Protein AF-A0A7Y4XXZ7-F1 (afdb_monomer_lite)

Foldseek 3Di:
DAPLVVLVVVLVVLVVVLVVLVVVLVVLVVVLVVLVVVLVVLVVVLVVLVVVVVVDDDDDPVVVVVSVVVSVVSVVVNVVSVVVSVVSVVVSVVSVVVSVVSVVVSVVSVVVSVVSVVVVVVVVVVVVVVVVVVVVVVVVVVVVVVVPPD

Radius of gyration: 36.26 Å; chains: 1; bounding box: 90×24×102 Å

Secondary structure (DSSP, 8-state):
--HHHHHHHHHHHHHHHHHHHHHHHHHHHHHHHHHHHHHHHHHHHHHHHHHHHHT--S--HHHHHHHHHHHHHHHHHHHHHHHHHHHHHHHHHHHHHHHHHHHHHHHHHHHHHHHHHHHHHHHHHHHHHHHHHHHHHHHHHHHHHHTT--

pLDDT: mean 90.98, std 10.83, range [45.84, 98.75]

Sequence (150 aa):
MKRSKRIQSIVDIKAQQENQALKEVAEQQQKTYAAQQQLEHLEQYRQGYLDRDKAGGAQRVSALLEFRAFIAKLDQAIIGQMDVIRQLDIELQRKRKHWESLHQNTKNLQKVCNGMVAAELKIANKREQLESDDRAARMAQQNFGGMNND

Structure (mmCIF, N/CA/C/O backbone):
data_AF-A0A7Y4XXZ7-F1
#
_entry.id   AF-A0A7Y4XXZ7-F1
#
loop_
_atom_site.group_PDB
_atom_site.id
_atom_site.type_symbol
_atom_site.label_atom_id
_atom_site.label_alt_id
_atom_site.label_comp_id
_atom_site.label_asym_id
_atom_site.label_entity_id
_atom_site.label_seq_id
_atom_site.pdbx_PDB_ins_code
_atom_site.Cartn_x
_atom_site.Cartn_y
_atom_site.Cartn_z
_atom_site.occupancy
_atom_site.B_iso_or_equiv
_atom_site.auth_seq_id
_atom_site.auth_comp_id
_atom_site.auth_asym_id
_atom_site.auth_atom_id
_atom_site.pdbx_PDB_model_num
ATOM 1 N N . MET A 1 1 ? -24.634 11.712 28.410 1.00 69.06 1 MET A N 1
ATOM 2 C CA . MET A 1 1 ? -24.143 10.848 27.306 1.00 69.06 1 MET A CA 1
ATOM 3 C C . MET A 1 1 ? -23.290 9.723 27.893 1.00 69.06 1 MET A C 1
ATOM 5 O O . MET A 1 1 ? -22.439 10.021 28.724 1.00 69.06 1 MET A O 1
ATOM 9 N N . LYS A 1 2 ? -23.538 8.453 27.527 1.00 83.94 2 LYS A N 1
ATOM 10 C CA . LYS A 1 2 ? -22.764 7.287 28.015 1.00 83.94 2 LYS A CA 1
ATOM 11 C C . LYS A 1 2 ? -21.298 7.363 27.554 1.00 83.94 2 LYS A C 1
ATOM 13 O O . LYS A 1 2 ? -21.020 7.959 26.511 1.00 83.94 2 LYS A O 1
ATOM 18 N N . ARG A 1 3 ? -20.358 6.801 28.326 1.00 83.88 3 ARG A N 1
ATOM 19 C CA . ARG A 1 3 ? -18.921 6.878 27.999 1.00 83.88 3 ARG A CA 1
ATOM 20 C C . ARG A 1 3 ? -18.614 6.063 26.744 1.00 83.88 3 ARG A C 1
ATOM 22 O O . ARG A 1 3 ? -17.891 6.564 25.886 1.00 83.88 3 ARG A O 1
ATOM 29 N N . SER A 1 4 ? -19.256 4.903 26.609 1.00 85.62 4 SER A N 1
ATOM 30 C CA . SER A 1 4 ? -19.225 4.055 25.411 1.00 85.62 4 SER A CA 1
ATOM 31 C C . SER A 1 4 ? -19.540 4.826 24.126 1.00 85.62 4 SER A C 1
ATOM 33 O O . SER A 1 4 ? -18.757 4.798 23.187 1.00 85.62 4 SER A O 1
ATOM 35 N N . LYS A 1 5 ? -20.629 5.607 24.109 1.00 88.12 5 LYS A N 1
ATOM 36 C CA . LYS A 1 5 ? -21.047 6.385 22.931 1.00 88.12 5 LYS A CA 1
ATOM 37 C C . LYS A 1 5 ? -19.991 7.392 22.467 1.00 88.12 5 LYS A C 1
ATOM 39 O O . LYS A 1 5 ? -19.849 7.596 21.271 1.00 88.12 5 LYS A O 1
ATOM 44 N N . ARG A 1 6 ? -19.243 8.013 23.389 1.00 91.00 6 ARG A N 1
ATOM 45 C CA . ARG A 1 6 ? -18.170 8.962 23.026 1.00 91.00 6 ARG A CA 1
ATOM 46 C C . ARG A 1 6 ? -16.986 8.249 22.385 1.00 91.00 6 ARG A C 1
ATOM 48 O O . ARG A 1 6 ? -16.458 8.727 21.391 1.00 91.00 6 ARG A O 1
ATOM 55 N N . ILE A 1 7 ? -16.582 7.114 22.959 1.00 91.38 7 ILE A N 1
ATOM 56 C CA . ILE A 1 7 ? -15.494 6.303 22.406 1.00 91.38 7 ILE A CA 1
ATOM 57 C C . ILE A 1 7 ? -15.899 5.715 21.055 1.00 91.38 7 ILE A C 1
ATOM 59 O O . ILE A 1 7 ? -15.078 5.727 20.148 1.00 91.38 7 ILE A O 1
ATOM 63 N N . GLN A 1 8 ? -17.155 5.293 20.883 1.00 92.44 8 GLN A N 1
ATOM 64 C CA . GLN A 1 8 ? -17.645 4.803 19.596 1.00 92.44 8 GLN A CA 1
ATOM 65 C C . GLN A 1 8 ? -17.494 5.858 18.496 1.00 92.44 8 GLN A C 1
ATOM 67 O O . GLN A 1 8 ? -16.915 5.556 17.464 1.00 92.44 8 GLN A O 1
ATOM 72 N N . SER A 1 9 ? -17.879 7.116 18.742 1.00 94.56 9 SER A N 1
ATOM 73 C CA . SER A 1 9 ? -17.673 8.185 17.752 1.00 94.56 9 SER A CA 1
ATOM 74 C C . SER A 1 9 ? -16.197 8.385 17.387 1.00 94.56 9 SER A C 1
ATOM 76 O O . SER A 1 9 ? -15.877 8.675 16.239 1.00 94.56 9 SER A O 1
ATOM 78 N N . ILE A 1 10 ? -15.279 8.209 18.344 1.00 94.12 10 ILE A N 1
ATOM 79 C CA . ILE A 1 10 ? -13.835 8.263 18.070 1.00 94.12 10 ILE A CA 1
ATOM 80 C C . ILE A 1 10 ? -13.404 7.062 17.220 1.00 94.12 10 ILE A C 1
ATOM 82 O O . ILE A 1 10 ? -12.622 7.237 16.288 1.00 94.12 10 ILE A O 1
ATOM 86 N N . VAL A 1 11 ? -13.911 5.862 17.516 1.00 95.00 11 VAL A N 1
ATOM 87 C CA . VAL A 1 11 ? -13.653 4.658 16.714 1.00 95.00 11 VAL A CA 1
ATOM 88 C C . VAL A 1 11 ? -14.131 4.857 15.280 1.00 95.00 11 VAL A C 1
ATOM 90 O O . VAL A 1 11 ? -13.374 4.566 14.361 1.00 95.00 11 VAL A O 1
ATOM 93 N N . ASP A 1 12 ? -15.320 5.424 15.081 1.00 95.75 12 ASP A N 1
ATOM 94 C CA . ASP A 1 12 ? -15.882 5.663 13.750 1.00 95.75 12 ASP A CA 1
ATOM 95 C C . ASP A 1 12 ? -14.999 6.628 12.937 1.00 95.75 12 ASP A C 1
ATOM 97 O O . ASP A 1 12 ? -14.676 6.359 11.779 1.00 95.75 12 ASP A O 1
ATOM 101 N N . ILE A 1 13 ? -14.516 7.711 13.561 1.00 96.06 13 ILE A N 1
ATOM 102 C CA . ILE A 1 13 ? -13.565 8.647 12.935 1.00 96.06 13 ILE A CA 1
ATOM 103 C C . ILE A 1 13 ? -12.254 7.933 12.574 1.00 96.06 13 ILE A C 1
ATOM 105 O O . ILE A 1 13 ? -11.698 8.149 11.495 1.00 96.06 13 ILE A O 1
ATOM 109 N N . LYS A 1 14 ? -11.738 7.073 13.459 1.00 95.00 14 LYS A N 1
ATOM 110 C CA . LYS A 1 14 ? -10.503 6.317 13.205 1.00 95.00 14 LYS A CA 1
ATOM 111 C C . LYS A 1 14 ? -10.666 5.276 12.103 1.00 95.00 14 LYS A C 1
ATOM 113 O O . LYS A 1 14 ? -9.787 5.181 11.252 1.00 95.00 14 LYS A O 1
ATOM 118 N N . ALA A 1 15 ? -11.811 4.605 12.037 1.00 96.19 15 ALA A N 1
ATOM 119 C CA . ALA A 1 15 ? -12.149 3.692 10.953 1.00 96.19 15 ALA A CA 1
ATOM 120 C C . ALA A 1 15 ? -12.235 4.420 9.600 1.00 96.19 15 ALA A C 1
ATOM 122 O O . ALA A 1 15 ? -11.772 3.905 8.585 1.00 96.19 15 ALA A O 1
ATOM 123 N N . GLN A 1 16 ? -12.765 5.648 9.564 1.00 97.38 16 GLN A N 1
ATOM 124 C CA . GLN A 1 16 ? -12.748 6.466 8.345 1.00 97.38 16 GLN A CA 1
ATOM 125 C C . GLN A 1 16 ? -11.321 6.823 7.903 1.00 97.38 16 GLN A C 1
ATOM 127 O O . GLN A 1 16 ? -11.006 6.708 6.719 1.00 97.38 16 GLN A O 1
ATOM 132 N N . GLN A 1 17 ? -10.448 7.207 8.842 1.00 96.75 17 GLN A N 1
ATOM 133 C CA . GLN A 1 17 ? -9.033 7.493 8.560 1.00 96.75 17 GLN A CA 1
ATOM 134 C C . GLN A 1 17 ? -8.296 6.252 8.039 1.00 96.75 17 GLN A C 1
ATOM 136 O O . GLN A 1 17 ? -7.568 6.331 7.053 1.00 96.75 17 GLN A O 1
ATOM 141 N N . GLU A 1 18 ? -8.520 5.099 8.665 1.00 97.75 18 GLU A N 1
ATOM 142 C CA . GLU A 1 18 ? -7.971 3.814 8.235 1.00 97.75 18 GLU A CA 1
ATOM 143 C C . GLU A 1 18 ? -8.423 3.445 6.816 1.00 97.75 18 GLU A C 1
ATOM 145 O O . GLU A 1 18 ? -7.594 3.089 5.980 1.00 97.75 18 GLU A O 1
ATOM 150 N N . ASN A 1 19 ? -9.717 3.584 6.514 1.00 98.00 19 ASN A N 1
ATOM 151 C CA . ASN A 1 19 ? -10.256 3.317 5.181 1.00 98.00 19 ASN A CA 1
ATOM 152 C C . ASN A 1 19 ? -9.646 4.236 4.119 1.00 98.00 19 ASN A C 1
ATOM 154 O O . ASN A 1 19 ? -9.387 3.796 2.999 1.00 98.00 19 ASN A O 1
ATOM 158 N N . GLN A 1 20 ? -9.405 5.505 4.454 1.00 98.19 20 GLN A N 1
ATOM 159 C CA . GLN A 1 20 ? -8.740 6.431 3.545 1.00 98.19 20 GLN A CA 1
ATOM 160 C C . GLN A 1 20 ? -7.286 6.012 3.287 1.00 98.19 20 GLN A C 1
ATOM 162 O O . GLN A 1 20 ? -6.881 5.912 2.131 1.00 98.19 20 GLN A O 1
ATOM 167 N N . ALA A 1 21 ? -6.533 5.661 4.333 1.00 97.94 21 ALA A N 1
ATOM 168 C CA . ALA A 1 21 ? -5.169 5.156 4.182 1.00 97.94 21 ALA A CA 1
ATOM 169 C C . ALA A 1 21 ? -5.114 3.846 3.373 1.00 97.94 21 ALA A C 1
ATOM 171 O O . ALA A 1 21 ? -4.200 3.647 2.574 1.00 97.94 21 ALA A O 1
ATOM 172 N N . LEU A 1 22 ? -6.112 2.967 3.517 1.00 98.25 22 LEU A N 1
ATOM 173 C CA . LEU A 1 22 ? -6.209 1.739 2.726 1.00 98.25 22 LEU A CA 1
ATOM 174 C C . LEU A 1 22 ? -6.400 2.032 1.229 1.00 98.25 22 LEU A C 1
ATOM 176 O O . LEU A 1 22 ? -5.770 1.383 0.393 1.00 98.25 22 LEU A O 1
ATOM 180 N N . LYS A 1 23 ? -7.223 3.031 0.881 1.00 98.50 23 LYS A N 1
ATOM 181 C CA . LYS A 1 23 ? -7.370 3.486 -0.513 1.00 98.50 23 LYS A CA 1
ATOM 182 C C . LYS A 1 23 ? -6.048 4.003 -1.069 1.00 98.50 23 LYS A C 1
ATOM 184 O O . LYS A 1 23 ? -5.655 3.614 -2.163 1.00 98.50 23 LYS A O 1
ATOM 189 N N . GLU A 1 24 ? -5.315 4.798 -0.293 1.00 98.25 24 GLU A N 1
ATOM 190 C CA . GLU A 1 24 ? -4.008 5.318 -0.710 1.00 98.25 24 GLU A CA 1
ATOM 191 C C . GLU A 1 24 ? -2.970 4.211 -0.940 1.00 98.25 24 GLU A C 1
ATOM 193 O O . GLU A 1 24 ? -2.126 4.339 -1.837 1.00 98.25 24 GLU A O 1
ATOM 198 N N . VAL A 1 25 ? -3.018 3.132 -0.145 1.00 98.62 25 VAL A N 1
ATOM 199 C CA . VAL A 1 25 ? -2.211 1.920 -0.357 1.00 98.62 25 VAL A CA 1
ATOM 200 C C . VAL A 1 25 ? -2.602 1.239 -1.666 1.00 98.62 25 VAL A C 1
ATOM 202 O O . VAL A 1 25 ? -1.715 0.905 -2.448 1.00 98.62 25 VAL A O 1
ATOM 205 N N . ALA A 1 26 ? -3.899 1.058 -1.928 1.00 98.50 26 ALA A N 1
ATOM 206 C CA . ALA A 1 26 ? -4.386 0.424 -3.154 1.00 98.50 26 ALA A CA 1
ATOM 207 C C . ALA A 1 26 ? -3.985 1.216 -4.411 1.00 98.50 26 ALA A C 1
ATOM 209 O O . ALA A 1 26 ? -3.453 0.645 -5.362 1.00 98.50 26 ALA A O 1
ATOM 210 N N . GLU A 1 27 ? -4.148 2.539 -4.388 1.00 98.44 27 GLU A N 1
ATOM 211 C CA . GLU A 1 27 ? -3.714 3.422 -5.475 1.00 98.44 27 GLU A CA 1
ATOM 212 C C . GLU A 1 27 ? -2.203 3.337 -5.713 1.00 98.44 27 GLU A C 1
ATOM 214 O O . GLU A 1 27 ? -1.744 3.284 -6.855 1.00 98.44 27 GLU A O 1
ATOM 219 N N . GLN A 1 28 ? -1.405 3.308 -4.640 1.00 98.44 28 GLN A N 1
ATOM 220 C CA . GLN A 1 28 ? 0.045 3.177 -4.763 1.00 98.44 28 GLN A CA 1
ATOM 221 C C . GLN A 1 28 ? 0.442 1.813 -5.326 1.00 98.44 28 GLN A C 1
ATOM 223 O O . GLN A 1 28 ? 1.305 1.744 -6.195 1.00 98.44 28 GLN A O 1
ATOM 228 N N . GLN A 1 29 ? -0.213 0.744 -4.873 1.00 98.38 29 GLN A N 1
ATOM 229 C CA . GLN A 1 29 ? 0.005 -0.608 -5.373 1.00 98.38 29 GLN A CA 1
ATOM 230 C C . GLN A 1 29 ? -0.258 -0.692 -6.880 1.00 98.38 29 GLN A C 1
ATOM 232 O O . GLN A 1 29 ? 0.529 -1.301 -7.603 1.00 98.38 29 GLN A O 1
ATOM 237 N N . GLN A 1 30 ? -1.334 -0.059 -7.355 1.00 98.56 30 GLN A N 1
ATOM 238 C CA . GLN A 1 30 ? -1.666 -0.016 -8.776 1.00 98.56 30 GLN A CA 1
ATOM 239 C C . GLN A 1 30 ? -0.598 0.731 -9.586 1.00 98.56 30 GLN A C 1
ATOM 241 O O . GLN A 1 30 ? -0.210 0.265 -10.656 1.00 98.56 30 GLN A O 1
ATOM 246 N N . LYS A 1 31 ? -0.072 1.849 -9.065 1.00 98.38 31 LYS A N 1
ATOM 247 C CA . LYS A 1 31 ? 1.035 2.586 -9.701 1.00 98.38 31 LYS A CA 1
ATOM 248 C C . LYS A 1 31 ? 2.305 1.743 -9.791 1.00 98.38 31 LYS A C 1
ATOM 250 O O . LYS A 1 31 ? 2.915 1.691 -10.855 1.00 98.38 31 LYS A O 1
ATOM 255 N N . THR A 1 32 ? 2.679 1.064 -8.705 1.00 98.38 32 THR A N 1
ATOM 256 C CA . THR A 1 32 ? 3.826 0.145 -8.692 1.00 98.38 32 THR A CA 1
ATOM 257 C C . THR A 1 32 ? 3.648 -0.965 -9.727 1.00 98.38 32 THR A C 1
ATOM 259 O O . THR A 1 32 ? 4.559 -1.220 -10.508 1.00 98.38 32 THR A O 1
ATOM 262 N N . TYR A 1 33 ? 2.465 -1.584 -9.783 1.00 98.38 33 TYR A N 1
ATOM 263 C CA . TYR A 1 33 ? 2.173 -2.652 -10.739 1.00 98.38 33 TYR A CA 1
ATOM 264 C C . TYR A 1 33 ? 2.271 -2.175 -12.193 1.00 98.38 33 TYR A C 1
ATOM 266 O O . TYR A 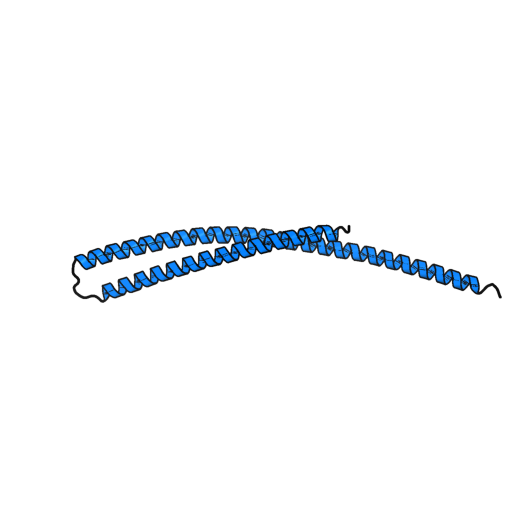1 33 ? 2.952 -2.801 -13.000 1.00 98.38 33 TYR A O 1
ATOM 274 N N . ALA A 1 34 ? 1.670 -1.029 -12.523 1.00 98.44 34 ALA A N 1
ATOM 275 C CA . ALA A 1 34 ? 1.765 -0.457 -13.866 1.00 98.44 34 ALA A CA 1
ATOM 276 C C . ALA A 1 34 ? 3.223 -0.155 -14.262 1.00 98.44 34 ALA A C 1
ATOM 278 O O . ALA A 1 34 ? 3.633 -0.412 -15.393 1.00 98.44 34 ALA A O 1
ATOM 279 N N . ALA A 1 35 ? 4.032 0.343 -13.321 1.00 98.31 35 ALA A N 1
ATOM 280 C CA . ALA A 1 35 ? 5.450 0.587 -13.558 1.00 98.31 35 ALA A CA 1
ATOM 281 C C . ALA A 1 35 ? 6.238 -0.713 -13.802 1.00 98.31 35 ALA A C 1
ATOM 283 O O . ALA A 1 35 ? 7.111 -0.734 -14.671 1.00 98.31 35 ALA A O 1
ATOM 284 N N . GLN A 1 36 ? 5.917 -1.792 -13.084 1.00 98.44 36 GLN A N 1
ATOM 285 C CA . GLN A 1 36 ? 6.508 -3.118 -13.291 1.00 98.44 36 GLN A CA 1
ATOM 286 C C . GLN A 1 36 ? 6.130 -3.707 -14.656 1.00 98.44 36 GLN A C 1
ATOM 288 O O . GLN A 1 36 ? 7.005 -4.210 -15.354 1.00 98.44 36 GLN A O 1
ATOM 293 N N . GLN A 1 37 ? 4.872 -3.570 -15.088 1.00 98.44 37 GLN A N 1
ATOM 294 C CA . GLN A 1 37 ? 4.451 -3.994 -16.430 1.00 98.44 37 GLN A CA 1
ATOM 295 C C . GLN A 1 37 ? 5.192 -3.234 -17.536 1.00 98.44 37 GLN A C 1
ATOM 297 O O . GLN A 1 37 ? 5.590 -3.817 -18.543 1.00 98.44 37 GLN A O 1
ATOM 302 N N . GLN A 1 38 ? 5.417 -1.931 -17.349 1.00 98.00 38 GLN A N 1
ATOM 303 C CA . GLN A 1 38 ? 6.195 -1.141 -18.301 1.00 98.00 38 GLN A CA 1
ATOM 304 C C . GLN A 1 38 ? 7.657 -1.607 -18.376 1.00 98.00 38 GLN A C 1
ATOM 306 O O . GLN A 1 38 ? 8.223 -1.632 -19.468 1.00 98.00 38 GLN A O 1
ATOM 311 N N . LEU A 1 39 ? 8.266 -1.979 -17.244 1.00 98.50 39 LEU A N 1
ATOM 312 C CA . LEU A 1 39 ? 9.612 -2.560 -17.220 1.00 98.50 39 LEU A CA 1
ATOM 313 C C . LEU A 1 39 ? 9.652 -3.882 -17.992 1.00 98.50 39 LEU A C 1
ATOM 315 O O . LEU A 1 39 ? 10.491 -4.036 -18.874 1.00 98.50 39 LEU A O 1
ATOM 319 N N . GLU A 1 40 ? 8.710 -4.784 -17.720 1.00 98.19 40 GLU A N 1
ATOM 320 C CA . GLU A 1 40 ? 8.606 -6.067 -18.419 1.00 98.19 40 GLU A CA 1
ATOM 321 C C . GLU A 1 40 ? 8.488 -5.863 -19.938 1.00 98.19 40 GLU A C 1
ATOM 323 O O . GLU A 1 40 ? 9.196 -6.500 -20.717 1.00 98.19 40 GLU A O 1
ATOM 328 N N . HIS A 1 41 ? 7.657 -4.914 -20.375 1.00 97.00 41 HIS A N 1
ATOM 329 C CA . HIS A 1 41 ? 7.523 -4.591 -21.793 1.00 97.00 41 HIS A CA 1
ATOM 330 C C . HIS A 1 41 ? 8.833 -4.061 -22.401 1.00 97.00 41 HIS A C 1
ATOM 332 O O . HIS A 1 41 ? 9.193 -4.454 -23.512 1.00 97.00 41 HIS A O 1
ATOM 338 N N . LEU A 1 42 ? 9.580 -3.207 -21.688 1.00 96.75 42 LEU A N 1
ATOM 339 C CA . LEU A 1 42 ? 10.889 -2.722 -22.145 1.00 96.75 42 LEU A CA 1
ATOM 340 C C . LEU A 1 42 ? 11.909 -3.863 -22.277 1.00 96.75 42 LEU A C 1
ATOM 342 O O . LEU A 1 42 ? 12.641 -3.916 -23.267 1.00 96.75 42 LEU A O 1
ATOM 346 N N . GLU A 1 43 ? 11.941 -4.786 -21.317 1.00 96.50 43 GLU A N 1
ATOM 347 C CA . GLU A 1 43 ? 12.833 -5.949 -21.329 1.00 96.50 43 GLU A CA 1
ATOM 348 C C . GLU A 1 43 ? 12.495 -6.916 -22.470 1.00 96.50 43 GLU A C 1
ATOM 350 O O . GLU A 1 43 ? 13.385 -7.322 -23.224 1.00 96.50 43 GLU A O 1
ATOM 355 N N . GLN A 1 44 ? 11.209 -7.223 -22.662 1.00 95.88 44 GLN A N 1
ATOM 356 C CA . GLN A 1 44 ? 10.730 -8.044 -23.777 1.00 95.88 44 GLN A CA 1
ATOM 357 C C . GLN A 1 44 ? 11.062 -7.399 -25.125 1.00 95.88 44 GLN A C 1
ATOM 359 O O . GLN A 1 44 ? 11.559 -8.065 -26.037 1.00 95.88 44 GLN A O 1
ATOM 364 N N . TYR A 1 45 ? 10.828 -6.091 -25.252 1.00 93.38 45 TYR A N 1
ATOM 365 C CA . TYR A 1 45 ? 11.103 -5.360 -26.480 1.00 93.38 45 TYR A CA 1
ATOM 366 C C . TYR A 1 45 ? 12.600 -5.355 -26.806 1.00 93.38 45 TYR A C 1
ATOM 368 O O . TYR A 1 45 ? 12.984 -5.617 -27.947 1.00 93.38 45 TYR A O 1
ATOM 376 N N . ARG A 1 46 ? 13.454 -5.141 -25.798 1.00 92.44 46 ARG A N 1
ATOM 377 C CA . ARG A 1 46 ? 14.911 -5.246 -25.924 1.00 92.44 46 ARG A CA 1
ATOM 378 C C . ARG A 1 46 ? 15.333 -6.638 -26.388 1.00 92.44 46 ARG A C 1
ATOM 380 O O . ARG A 1 46 ? 16.094 -6.748 -27.348 1.00 92.44 46 ARG A O 1
ATOM 387 N N . GLN A 1 47 ? 14.833 -7.688 -25.739 1.00 92.50 47 GLN A N 1
ATOM 388 C CA . GLN A 1 47 ? 15.175 -9.069 -26.073 1.00 92.50 47 GLN A CA 1
ATOM 389 C C . GLN A 1 47 ? 14.767 -9.417 -27.511 1.00 92.50 47 GLN A C 1
ATOM 391 O O . GLN A 1 47 ? 15.599 -9.865 -28.299 1.00 92.50 47 GLN A O 1
ATOM 396 N N . GLY A 1 48 ? 13.531 -9.095 -27.902 1.00 89.75 48 GLY A N 1
ATOM 397 C CA . GLY A 1 48 ? 13.046 -9.320 -29.265 1.00 89.75 48 GLY A CA 1
ATOM 398 C C . GLY A 1 48 ? 13.779 -8.500 -30.335 1.00 89.75 48 GLY A C 1
ATOM 399 O O . GLY A 1 48 ? 13.725 -8.840 -31.520 1.00 89.75 48 GLY A O 1
ATOM 400 N N . TYR A 1 49 ? 14.460 -7.417 -29.953 1.00 85.56 49 TYR A N 1
ATOM 401 C CA . TYR A 1 49 ? 15.329 -6.653 -30.850 1.00 85.56 49 TYR A CA 1
ATOM 402 C C . TYR A 1 49 ? 16.713 -7.302 -31.000 1.00 85.56 49 TYR A C 1
ATOM 404 O O . TYR A 1 49 ? 17.222 -7.396 -32.115 1.00 85.56 49 TYR A O 1
ATOM 412 N N . LEU A 1 50 ? 17.295 -7.805 -29.905 1.00 87.62 50 LEU A N 1
ATOM 413 C CA . LEU A 1 50 ? 18.562 -8.548 -29.928 1.00 87.62 50 LEU A CA 1
ATOM 414 C C . LEU A 1 50 ? 18.457 -9.844 -30.740 1.00 87.62 50 LEU A C 1
ATOM 416 O O . LEU A 1 50 ? 19.383 -10.192 -31.471 1.00 87.62 50 LEU A O 1
ATOM 420 N N . ASP A 1 51 ? 17.334 -10.550 -30.635 1.00 87.75 51 ASP A N 1
ATOM 421 C CA . ASP A 1 51 ? 17.128 -11.805 -31.363 1.00 87.75 51 ASP A CA 1
ATOM 422 C C . ASP A 1 51 ? 16.975 -11.577 -32.874 1.00 87.75 51 ASP A C 1
ATOM 424 O O . ASP A 1 51 ? 17.475 -12.367 -33.675 1.00 87.75 51 ASP A O 1
ATOM 428 N N . ARG A 1 52 ? 16.370 -10.450 -33.278 1.00 82.69 52 ARG A N 1
ATOM 429 C CA . ARG A 1 52 ? 16.301 -10.031 -34.688 1.00 82.69 52 ARG A CA 1
ATOM 430 C C . ARG A 1 52 ? 17.666 -9.672 -35.265 1.00 82.69 52 ARG A C 1
ATOM 432 O O . ARG A 1 52 ? 17.929 -10.011 -36.415 1.00 82.69 52 ARG A O 1
ATOM 439 N N . ASP A 1 53 ? 18.524 -9.020 -34.484 1.00 79.88 53 ASP A N 1
ATOM 440 C CA . ASP A 1 53 ? 19.879 -8.671 -34.925 1.00 79.88 53 ASP A CA 1
ATOM 441 C C . ASP A 1 53 ? 20.738 -9.922 -35.159 1.00 79.88 53 ASP A C 1
ATOM 443 O O . ASP A 1 53 ? 21.346 -10.068 -36.216 1.00 79.88 53 ASP A O 1
ATOM 447 N N . LYS A 1 54 ? 20.682 -10.897 -34.239 1.00 79.62 54 LYS A N 1
ATOM 448 C CA . LYS A 1 54 ? 21.377 -12.191 -34.387 1.00 79.62 54 LYS A CA 1
ATOM 449 C C . LYS A 1 54 ? 20.922 -12.997 -35.608 1.00 79.62 54 LYS A C 1
ATOM 451 O O . LYS A 1 54 ? 21.703 -13.782 -36.138 1.00 79.62 54 LYS A O 1
ATOM 456 N N . ALA A 1 55 ? 19.667 -12.838 -36.030 1.00 76.75 55 ALA A N 1
ATOM 457 C CA . ALA A 1 55 ? 19.108 -13.511 -37.201 1.00 76.75 55 ALA A CA 1
ATOM 458 C C . ALA A 1 55 ? 19.429 -12.798 -38.533 1.00 76.75 55 ALA A C 1
ATOM 460 O O . ALA A 1 55 ? 19.178 -13.356 -39.603 1.00 76.75 55 ALA A O 1
ATOM 461 N N . GLY A 1 56 ? 19.962 -11.571 -38.493 1.00 66.25 56 GLY A N 1
ATOM 462 C CA . GLY A 1 56 ? 20.293 -10.780 -39.676 1.00 66.25 56 GLY A CA 1
ATOM 463 C C . GLY A 1 56 ? 21.639 -11.170 -40.293 1.00 66.25 56 GLY A C 1
ATOM 464 O O . GLY A 1 56 ? 22.663 -11.173 -39.619 1.00 66.25 56 GLY A O 1
ATOM 465 N N . GLY A 1 57 ? 21.652 -11.466 -41.599 1.00 67.25 57 GLY A N 1
ATOM 466 C CA . GLY A 1 57 ? 22.884 -11.614 -42.390 1.00 67.25 57 GLY A CA 1
ATOM 467 C C . GLY A 1 57 ? 23.645 -10.288 -42.561 1.00 67.25 57 GLY A C 1
ATOM 468 O O . GLY A 1 57 ? 23.352 -9.313 -41.881 1.00 67.25 57 GLY A O 1
ATOM 469 N N . ALA A 1 58 ? 24.610 -10.228 -43.490 1.00 60.72 58 ALA A N 1
ATOM 470 C CA . ALA A 1 58 ? 25.504 -9.075 -43.693 1.00 60.72 58 ALA A CA 1
ATOM 471 C C . ALA A 1 58 ? 24.772 -7.710 -43.706 1.00 60.72 58 ALA A C 1
ATOM 473 O O . ALA A 1 58 ? 24.192 -7.298 -44.712 1.00 60.72 58 ALA A O 1
ATOM 474 N N . GLN A 1 59 ? 24.812 -7.003 -42.573 1.00 70.12 59 GLN A N 1
ATOM 475 C CA . GLN A 1 59 ? 24.212 -5.684 -42.401 1.00 70.12 59 GLN A CA 1
ATOM 476 C C . GLN A 1 59 ? 25.191 -4.574 -42.799 1.00 70.12 59 GLN A C 1
ATOM 478 O O . GLN A 1 59 ? 26.411 -4.696 -42.673 1.00 70.12 59 GLN A O 1
ATOM 483 N N . ARG A 1 60 ? 24.646 -3.437 -43.245 1.00 80.50 60 ARG A N 1
ATOM 484 C CA . ARG A 1 60 ? 25.429 -2.213 -43.464 1.00 80.50 60 ARG A CA 1
ATOM 485 C C . ARG A 1 60 ? 25.928 -1.669 -42.121 1.00 80.50 60 ARG A C 1
ATOM 487 O O . ARG A 1 60 ? 25.184 -1.661 -41.145 1.00 80.50 60 ARG A O 1
ATOM 494 N N . VAL A 1 61 ? 27.145 -1.122 -42.094 1.00 78.94 61 VAL A N 1
ATOM 495 C CA . VAL A 1 61 ? 27.758 -0.520 -40.889 1.00 78.94 61 VAL A CA 1
ATOM 496 C C . VAL A 1 61 ? 26.862 0.547 -40.241 1.00 78.94 61 VAL A C 1
ATOM 498 O O . VAL A 1 61 ? 26.795 0.626 -39.018 1.00 78.94 61 VAL A O 1
ATOM 501 N N . SER A 1 62 ? 26.125 1.331 -41.034 1.00 81.62 62 SER A N 1
ATOM 502 C CA . SER A 1 62 ? 25.176 2.329 -40.520 1.00 81.62 62 SER A CA 1
ATOM 503 C C . SER A 1 62 ? 24.039 1.705 -39.702 1.00 81.62 62 SER A C 1
ATOM 505 O O . SER A 1 62 ? 23.721 2.208 -38.629 1.00 81.62 62 SER A O 1
ATOM 507 N N . ALA A 1 63 ? 23.488 0.573 -40.153 1.00 81.06 63 ALA A N 1
ATOM 508 C CA . ALA A 1 63 ? 22.426 -0.142 -39.445 1.00 81.06 63 ALA A CA 1
ATOM 509 C C . ALA A 1 63 ? 22.924 -0.704 -38.102 1.00 81.06 63 ALA A C 1
ATOM 511 O O . ALA A 1 63 ? 22.227 -0.612 -37.095 1.00 81.06 63 ALA A O 1
ATOM 512 N N . LEU A 1 64 ? 24.169 -1.192 -38.060 1.00 80.25 64 LEU A N 1
ATOM 513 C CA . LEU A 1 64 ? 24.812 -1.655 -36.824 1.00 80.25 64 LEU A CA 1
ATOM 514 C C . LEU A 1 64 ? 25.024 -0.519 -35.806 1.00 80.25 64 LEU A C 1
ATOM 516 O O . LEU A 1 64 ? 24.888 -0.728 -34.599 1.00 80.25 64 LEU A O 1
ATOM 520 N N . LEU A 1 65 ? 25.364 0.689 -36.266 1.00 84.56 65 LEU A N 1
ATOM 521 C CA . LEU A 1 65 ? 25.525 1.856 -35.390 1.00 84.56 65 LEU A CA 1
ATOM 522 C C . LEU A 1 65 ? 24.180 2.345 -34.836 1.00 84.56 65 LEU A C 1
ATOM 524 O O . LEU A 1 65 ? 24.077 2.609 -33.636 1.00 84.56 65 LEU A O 1
ATOM 528 N N . GLU A 1 66 ? 23.146 2.414 -35.677 1.00 84.88 66 GLU A N 1
ATOM 529 C CA . GLU A 1 66 ? 21.775 2.734 -35.258 1.00 84.88 66 GLU A CA 1
ATOM 530 C C . GLU A 1 66 ? 21.246 1.712 -34.244 1.00 84.88 66 GLU A C 1
ATOM 532 O O . GLU A 1 66 ? 20.684 2.097 -33.216 1.00 84.88 66 GLU A O 1
ATOM 537 N N . PHE A 1 67 ? 21.508 0.422 -34.477 1.00 85.19 67 PHE A N 1
ATOM 538 C CA . PHE A 1 67 ? 21.183 -0.660 -33.550 1.00 85.19 67 PHE A CA 1
ATOM 539 C C . PHE A 1 67 ? 21.811 -0.439 -32.170 1.00 85.19 67 PHE A C 1
ATOM 541 O O . PHE A 1 67 ? 21.104 -0.418 -31.159 1.00 85.19 67 PHE A O 1
ATOM 548 N N . ARG A 1 68 ? 23.129 -0.211 -32.113 1.00 85.75 68 ARG A N 1
ATOM 549 C CA . ARG A 1 68 ? 23.839 0.019 -30.844 1.00 85.75 68 ARG A CA 1
ATOM 550 C C . ARG A 1 68 ? 23.308 1.244 -30.105 1.00 85.75 68 ARG A C 1
ATOM 552 O O . ARG A 1 68 ? 23.112 1.186 -28.893 1.00 85.75 68 ARG A O 1
ATOM 559 N N . ALA A 1 69 ? 23.048 2.335 -30.825 1.00 90.38 69 ALA A N 1
ATOM 560 C CA . ALA A 1 69 ? 22.500 3.553 -30.237 1.00 90.38 69 ALA A CA 1
ATOM 561 C C . ALA A 1 69 ? 21.092 3.333 -29.665 1.00 90.38 69 ALA A C 1
ATOM 563 O O . ALA A 1 69 ? 20.752 3.878 -28.615 1.00 90.38 69 ALA A O 1
ATOM 564 N N . PHE A 1 70 ? 20.270 2.531 -30.339 1.00 90.25 70 PHE A N 1
ATOM 565 C CA . PHE A 1 70 ? 18.923 2.222 -29.886 1.00 90.25 70 PHE A CA 1
ATOM 566 C C . PHE A 1 70 ? 18.905 1.307 -28.655 1.00 90.25 70 PHE A C 1
ATOM 568 O O . PHE A 1 70 ? 18.214 1.615 -27.684 1.00 90.25 70 PHE A O 1
ATOM 575 N N . ILE A 1 71 ? 19.711 0.240 -28.647 1.00 91.94 71 ILE A N 1
ATOM 576 C CA . ILE A 1 71 ? 19.857 -0.637 -27.474 1.00 91.94 71 ILE A CA 1
ATOM 577 C C . ILE A 1 71 ? 20.357 0.154 -26.265 1.00 91.94 71 ILE A C 1
ATOM 579 O O . ILE A 1 71 ? 19.781 0.033 -25.190 1.00 91.94 71 ILE A O 1
ATOM 583 N N . ALA A 1 72 ? 21.342 1.037 -26.448 1.00 94.06 72 ALA A N 1
ATOM 584 C CA . ALA A 1 72 ? 21.819 1.892 -25.365 1.00 94.06 72 ALA A CA 1
ATOM 585 C C . ALA A 1 72 ? 20.700 2.780 -24.787 1.00 94.06 72 ALA A C 1
ATOM 587 O O . ALA A 1 72 ? 20.611 2.945 -23.573 1.00 94.06 72 ALA A O 1
ATOM 588 N N . LYS A 1 73 ? 19.804 3.320 -25.628 1.00 95.31 73 LYS A N 1
ATOM 589 C CA . LYS A 1 73 ? 18.635 4.084 -25.157 1.00 95.31 73 LYS A CA 1
ATOM 590 C C . LYS A 1 73 ? 17.650 3.212 -24.376 1.00 95.31 73 LYS A C 1
ATOM 592 O O . LYS A 1 73 ? 17.141 3.669 -23.356 1.00 95.31 73 LYS A O 1
ATOM 597 N N . LEU A 1 74 ? 17.390 1.984 -24.830 1.00 95.31 74 LEU A N 1
ATOM 598 C CA . LEU A 1 74 ? 16.538 1.037 -24.103 1.00 95.31 74 LEU A CA 1
ATOM 599 C C . LEU A 1 74 ? 17.142 0.656 -22.750 1.00 95.31 74 LEU A C 1
ATOM 601 O O . LEU A 1 74 ? 16.422 0.655 -21.759 1.00 95.31 74 LEU A O 1
ATOM 605 N N . ASP A 1 75 ? 18.452 0.412 -22.688 1.00 96.50 75 ASP A N 1
ATOM 606 C CA . ASP A 1 75 ? 19.156 0.123 -21.435 1.00 96.50 75 ASP A CA 1
ATOM 607 C C . ASP A 1 75 ? 19.011 1.281 -20.439 1.00 96.50 75 ASP A C 1
ATOM 609 O O . ASP A 1 75 ? 18.677 1.066 -19.275 1.00 96.50 75 ASP A O 1
ATOM 613 N N . GLN A 1 76 ? 19.180 2.525 -20.899 1.00 97.75 76 GLN A N 1
ATOM 614 C CA . GLN A 1 76 ? 18.964 3.705 -20.054 1.00 97.75 76 GLN A CA 1
ATOM 615 C C . GLN A 1 76 ? 17.505 3.841 -19.596 1.00 97.75 76 GLN A C 1
ATOM 617 O O . GLN A 1 76 ? 17.254 4.173 -18.438 1.00 97.75 76 GLN A O 1
ATOM 622 N N . ALA A 1 77 ? 16.539 3.556 -20.473 1.00 97.56 77 ALA A N 1
ATOM 623 C CA . ALA A 1 77 ? 15.122 3.583 -20.122 1.00 97.56 77 ALA A CA 1
ATOM 624 C C . ALA A 1 77 ? 14.764 2.513 -19.078 1.00 97.56 77 ALA A C 1
ATOM 626 O O . ALA A 1 77 ? 14.025 2.804 -18.141 1.00 97.56 77 ALA A O 1
ATOM 627 N N . ILE A 1 78 ? 15.320 1.304 -19.204 1.00 98.12 78 ILE A N 1
ATOM 628 C CA . ILE A 1 78 ? 15.159 0.208 -18.238 1.00 98.12 78 ILE A CA 1
ATOM 629 C C . ILE A 1 78 ? 15.714 0.617 -16.874 1.00 98.12 78 ILE A C 1
ATOM 631 O O . ILE A 1 78 ? 15.004 0.512 -15.878 1.00 98.12 78 ILE A O 1
ATOM 635 N N . ILE A 1 79 ? 16.938 1.154 -16.827 1.00 98.38 79 ILE A N 1
ATOM 636 C CA . ILE A 1 79 ? 17.552 1.635 -15.579 1.00 98.38 79 ILE A CA 1
ATOM 637 C C . ILE A 1 79 ? 16.669 2.706 -14.925 1.00 98.38 79 ILE A C 1
ATOM 639 O O . ILE A 1 79 ? 16.343 2.600 -13.742 1.00 98.38 79 ILE A O 1
ATOM 643 N N . GLY A 1 80 ? 16.213 3.693 -15.702 1.00 98.38 80 GLY A N 1
ATOM 644 C CA . GLY A 1 80 ? 15.307 4.728 -15.205 1.00 98.38 80 GLY A CA 1
ATOM 645 C C . GLY A 1 80 ? 13.991 4.155 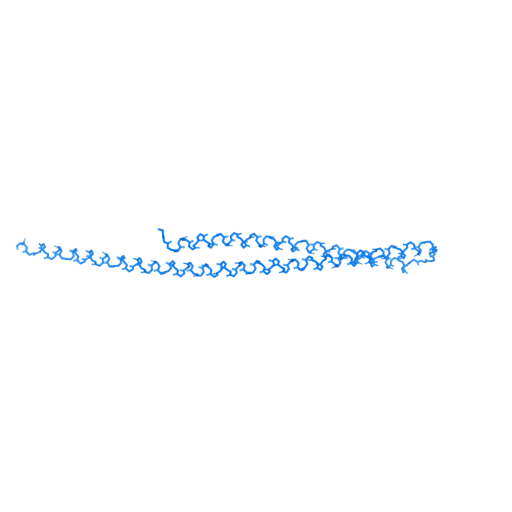-14.669 1.00 98.38 80 GLY A C 1
ATOM 646 O O . GLY A 1 80 ? 13.531 4.551 -13.600 1.00 98.38 80 GLY A O 1
ATOM 647 N N . GLN A 1 81 ? 13.408 3.174 -15.361 1.00 98.12 81 GLN A N 1
ATOM 648 C CA . GLN A 1 81 ? 12.171 2.523 -14.936 1.00 98.12 81 GLN A CA 1
ATOM 649 C C . GLN A 1 81 ? 12.357 1.710 -13.645 1.00 98.12 81 GLN A C 1
ATOM 651 O O . GLN A 1 81 ? 11.491 1.742 -12.768 1.00 98.12 81 GLN A O 1
ATOM 656 N N . MET A 1 82 ? 13.492 1.025 -13.483 1.00 98.50 82 MET A N 1
ATOM 657 C CA . MET A 1 82 ? 13.837 0.316 -12.246 1.00 98.50 82 MET A CA 1
ATOM 658 C C . MET A 1 82 ? 13.959 1.274 -11.055 1.00 98.50 82 MET A C 1
ATOM 660 O O . MET A 1 82 ? 13.486 0.962 -9.960 1.00 98.50 82 MET A O 1
ATOM 664 N N . ASP A 1 83 ? 14.552 2.453 -11.256 1.00 98.50 83 ASP A N 1
ATOM 665 C CA . ASP A 1 83 ? 14.642 3.478 -10.214 1.00 98.50 83 ASP A CA 1
ATOM 666 C C . ASP A 1 83 ? 13.262 4.044 -9.843 1.00 98.50 83 ASP A C 1
ATOM 668 O O . ASP A 1 83 ? 12.972 4.223 -8.656 1.00 98.50 83 ASP A O 1
ATOM 672 N N . VAL A 1 84 ? 12.375 4.248 -10.825 1.00 98.38 84 VAL A N 1
ATOM 673 C CA . VAL A 1 84 ? 10.973 4.630 -10.580 1.00 98.38 84 VAL A CA 1
ATOM 674 C C . VAL A 1 84 ? 10.256 3.567 -9.747 1.00 98.38 84 VAL A C 1
ATOM 676 O O . VAL A 1 84 ? 9.631 3.905 -8.741 1.00 98.38 84 VAL A O 1
ATOM 679 N N . ILE A 1 85 ? 10.373 2.284 -10.106 1.00 98.75 85 ILE A N 1
ATOM 680 C CA . ILE A 1 85 ? 9.772 1.180 -9.338 1.00 98.75 85 ILE A CA 1
ATOM 681 C C . ILE A 1 85 ? 10.299 1.182 -7.903 1.00 98.75 85 ILE A C 1
ATOM 683 O O . ILE A 1 85 ? 9.503 1.125 -6.967 1.00 98.75 85 ILE A O 1
ATOM 687 N N . ARG A 1 86 ? 11.616 1.347 -7.709 1.00 98.62 86 ARG A N 1
ATOM 688 C CA . ARG A 1 86 ? 12.221 1.420 -6.371 1.00 98.62 86 ARG A CA 1
ATOM 689 C C . ARG A 1 86 ? 11.597 2.538 -5.532 1.00 98.62 86 ARG A C 1
ATOM 691 O O . ARG A 1 86 ? 11.269 2.317 -4.369 1.00 98.62 86 ARG A O 1
ATOM 698 N N . GLN A 1 87 ? 11.416 3.730 -6.101 1.00 98.56 87 GLN A N 1
ATOM 699 C CA . GLN A 1 87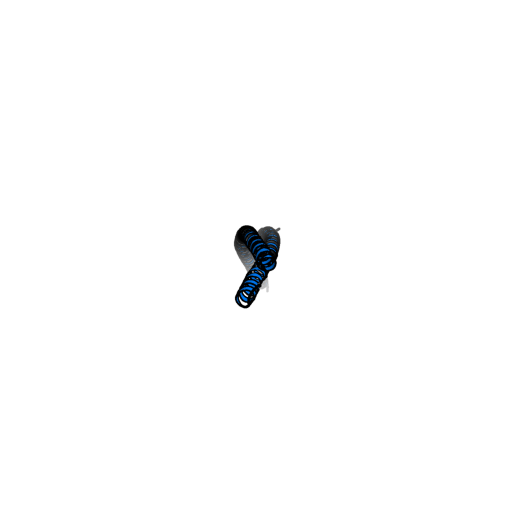 ? 10.779 4.850 -5.399 1.00 98.56 87 GLN A CA 1
ATOM 700 C C . GLN A 1 87 ? 9.310 4.555 -5.066 1.00 98.56 87 GLN A C 1
ATOM 702 O O . GLN A 1 87 ? 8.868 4.808 -3.943 1.00 98.56 87 GLN A O 1
ATOM 707 N N . LEU A 1 88 ? 8.563 3.978 -6.011 1.00 98.50 88 LEU A N 1
ATOM 708 C CA . LEU A 1 88 ? 7.166 3.600 -5.804 1.00 98.50 88 LEU A CA 1
ATOM 709 C C . LEU A 1 88 ? 7.010 2.532 -4.716 1.00 98.50 88 LEU A C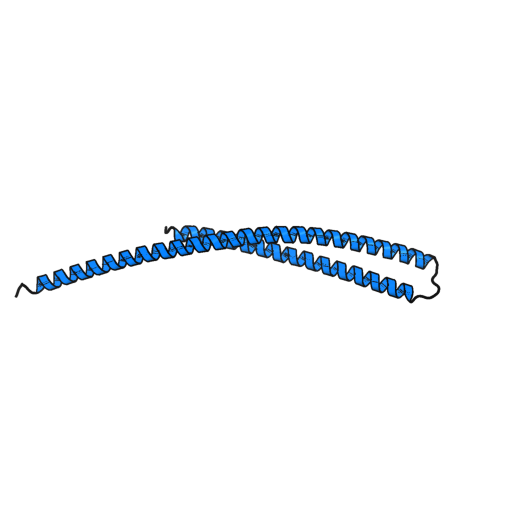 1
ATOM 711 O O . LEU A 1 88 ? 6.060 2.615 -3.936 1.00 98.50 88 LEU A O 1
ATOM 715 N N . ASP A 1 89 ? 7.939 1.579 -4.632 1.00 98.44 89 ASP A N 1
ATOM 716 C CA . ASP A 1 89 ? 7.970 0.546 -3.597 1.00 98.44 89 ASP A CA 1
ATOM 717 C C . ASP A 1 89 ? 8.265 1.126 -2.213 1.00 98.44 89 ASP A C 1
ATOM 719 O O . ASP A 1 89 ? 7.578 0.786 -1.248 1.00 98.44 89 ASP A O 1
ATOM 723 N N . ILE A 1 90 ? 9.228 2.046 -2.096 1.00 98.62 90 ILE A N 1
ATOM 724 C CA . ILE A 1 90 ? 9.503 2.758 -0.835 1.00 98.62 90 ILE A CA 1
ATOM 725 C C . ILE A 1 90 ? 8.236 3.483 -0.353 1.00 98.62 90 ILE A C 1
ATOM 727 O O . ILE A 1 90 ? 7.845 3.364 0.813 1.00 98.62 90 ILE A O 1
ATOM 731 N N . GLU A 1 91 ? 7.561 4.194 -1.254 1.00 98.31 91 GLU A N 1
ATOM 732 C CA . GLU A 1 91 ? 6.310 4.898 -0.967 1.00 98.31 91 GLU A CA 1
ATOM 733 C C . GLU A 1 91 ? 5.168 3.943 -0.588 1.00 98.31 91 GLU A C 1
ATOM 735 O O . GLU A 1 91 ? 4.426 4.200 0.366 1.00 98.31 91 GLU A O 1
ATOM 740 N N . LEU A 1 92 ? 5.052 2.803 -1.272 1.00 98.56 92 LEU A N 1
ATOM 741 C CA . LEU A 1 92 ? 4.092 1.751 -0.944 1.00 98.56 92 LEU A CA 1
ATOM 742 C C . LEU A 1 92 ? 4.324 1.207 0.468 1.00 98.56 92 LEU A C 1
ATOM 744 O O . LEU A 1 92 ? 3.375 1.100 1.245 1.00 98.56 92 LEU A O 1
ATOM 748 N N . GLN A 1 93 ? 5.574 0.914 0.835 1.00 98.50 93 GLN A N 1
ATOM 749 C CA . GLN A 1 93 ? 5.904 0.455 2.185 1.00 98.50 93 GLN A CA 1
ATOM 750 C C . GLN A 1 93 ? 5.597 1.521 3.240 1.00 98.50 93 GLN A C 1
ATOM 752 O O . GLN A 1 93 ? 5.076 1.193 4.308 1.00 98.50 93 GLN A O 1
ATOM 757 N N . ARG A 1 94 ? 5.856 2.803 2.949 1.00 98.56 94 ARG A N 1
ATOM 758 C CA . ARG A 1 94 ? 5.505 3.908 3.854 1.00 98.56 94 ARG A CA 1
ATOM 759 C C . ARG A 1 94 ? 3.998 3.971 4.100 1.00 98.56 94 ARG A C 1
ATOM 761 O O . ARG A 1 94 ? 3.571 4.016 5.253 1.00 98.56 94 ARG A O 1
ATOM 768 N N . LYS A 1 95 ? 3.196 3.931 3.033 1.00 98.50 95 LYS A N 1
ATOM 769 C CA . LYS A 1 95 ? 1.729 3.958 3.121 1.00 98.50 95 LYS A CA 1
ATOM 770 C C . LYS A 1 95 ? 1.172 2.733 3.845 1.00 98.50 95 LYS A C 1
ATOM 772 O O . LYS A 1 95 ? 0.296 2.880 4.691 1.00 98.50 95 LYS A O 1
ATOM 777 N N . ARG A 1 96 ? 1.724 1.540 3.590 1.00 98.44 96 ARG A N 1
ATOM 778 C CA . ARG A 1 96 ? 1.342 0.304 4.295 1.00 98.44 96 ARG A CA 1
ATOM 779 C C . ARG A 1 96 ? 1.591 0.402 5.796 1.00 98.44 96 ARG A C 1
ATOM 781 O O . ARG A 1 96 ? 0.680 0.125 6.567 1.00 98.44 96 ARG A O 1
ATOM 788 N N . LYS A 1 97 ? 2.776 0.864 6.212 1.00 98.56 97 LYS A N 1
ATOM 789 C CA . LYS A 1 97 ? 3.094 1.080 7.635 1.00 98.56 97 LYS A CA 1
ATOM 790 C C . LYS A 1 97 ? 2.156 2.094 8.288 1.00 98.56 97 LYS A C 1
ATOM 792 O O . LYS A 1 97 ? 1.745 1.911 9.432 1.00 98.56 97 LYS A O 1
ATOM 797 N N . HIS A 1 98 ? 1.808 3.162 7.568 1.00 98.12 98 HIS A N 1
ATOM 798 C CA . HIS A 1 98 ? 0.850 4.147 8.060 1.00 98.12 98 HIS A CA 1
ATOM 799 C C . HIS A 1 98 ? -0.542 3.534 8.271 1.00 98.12 98 HIS A C 1
ATOM 801 O O . HIS A 1 98 ? -1.111 3.670 9.355 1.00 98.12 98 HIS A O 1
ATOM 807 N N . TRP A 1 99 ? -1.051 2.808 7.274 1.00 98.50 99 TRP A N 1
ATOM 808 C CA . TRP A 1 99 ? -2.321 2.093 7.375 1.00 98.50 99 TRP A CA 1
ATOM 809 C C . TRP A 1 99 ? -2.321 1.075 8.523 1.00 98.50 99 TRP A C 1
ATOM 811 O O . TRP A 1 99 ? -3.253 1.067 9.320 1.00 98.50 99 TRP A O 1
ATOM 821 N N . GLU A 1 100 ? -1.265 0.274 8.670 1.00 98.31 100 GLU A N 1
ATOM 822 C CA . GLU A 1 100 ? -1.154 -0.733 9.732 1.00 98.31 100 GLU A CA 1
ATOM 823 C C . GLU A 1 100 ? -1.209 -0.098 11.131 1.00 98.31 100 GLU A C 1
ATOM 825 O O . GLU A 1 100 ? -1.903 -0.590 12.025 1.00 98.31 100 GLU A O 1
ATOM 830 N N . SER A 1 101 ? -0.548 1.050 11.313 1.00 98.06 101 SER A N 1
ATOM 831 C CA . SER A 1 101 ? -0.615 1.819 12.559 1.00 98.06 101 SER A CA 1
ATOM 832 C C . SER A 1 101 ? -2.035 2.313 12.863 1.00 98.06 101 SER A C 1
ATOM 834 O O . SER A 1 101 ? -2.499 2.198 14.003 1.00 98.06 101 SER A O 1
ATOM 836 N N . LEU A 1 102 ? -2.747 2.827 11.852 1.00 97.44 102 LEU A N 1
ATOM 837 C CA . LEU A 1 102 ? -4.144 3.243 11.994 1.00 97.44 102 LEU A CA 1
ATOM 838 C C . LEU A 1 102 ? -5.048 2.052 12.320 1.00 97.44 102 LEU A C 1
ATOM 840 O O . LEU A 1 102 ? -5.804 2.129 13.285 1.00 97.44 102 LEU A O 1
ATOM 844 N N . HIS A 1 103 ? -4.905 0.943 11.593 1.00 97.50 103 HIS A N 1
ATOM 845 C CA . HIS A 1 103 ? -5.663 -0.287 11.805 1.00 97.50 103 HIS A CA 1
ATOM 846 C C . HIS A 1 103 ? -5.509 -0.811 13.236 1.00 97.50 103 HIS A C 1
ATOM 848 O O . HIS A 1 103 ? -6.493 -1.092 13.928 1.00 97.50 103 HIS A O 1
ATOM 854 N N . GLN A 1 104 ? -4.271 -0.874 13.734 1.00 97.69 104 GLN A N 1
ATOM 855 C CA . GLN A 1 104 ? -4.007 -1.313 15.100 1.00 97.69 104 GLN A CA 1
ATOM 856 C C . GLN A 1 104 ? -4.639 -0.371 16.137 1.00 97.69 104 GLN A C 1
ATOM 858 O O . GLN A 1 104 ? -5.174 -0.834 17.150 1.00 97.69 104 GLN A O 1
ATOM 863 N N . ASN A 1 105 ? -4.615 0.942 15.892 1.00 95.81 105 ASN A N 1
ATOM 864 C CA . ASN A 1 105 ? -5.244 1.929 16.767 1.00 95.81 105 ASN A CA 1
ATOM 865 C C . ASN A 1 105 ? -6.776 1.783 16.783 1.00 95.81 105 ASN A C 1
ATOM 867 O O . ASN A 1 105 ? -7.361 1.648 17.860 1.00 95.81 105 ASN A O 1
ATOM 871 N N . THR A 1 106 ? -7.418 1.713 15.612 1.00 96.44 106 THR A N 1
ATOM 872 C CA . THR A 1 106 ? -8.867 1.483 15.482 1.00 96.44 106 THR A CA 1
ATOM 873 C C . THR A 1 106 ? -9.283 0.217 16.229 1.00 96.44 106 THR A C 1
ATOM 875 O O . THR A 1 106 ? -10.198 0.249 17.055 1.00 96.44 106 THR A O 1
ATOM 878 N N . LYS A 1 107 ? -8.560 -0.890 16.024 1.00 96.56 107 LYS A N 1
ATOM 879 C CA . LYS A 1 107 ? -8.825 -2.177 16.682 1.00 96.56 107 LYS A CA 1
ATOM 880 C C . LYS A 1 107 ? -8.708 -2.094 18.205 1.00 96.56 107 LYS A C 1
ATOM 882 O O . LYS A 1 107 ? -9.562 -2.620 18.925 1.00 96.56 107 LYS A O 1
ATOM 887 N N . ASN A 1 108 ? -7.676 -1.419 18.709 1.00 96.38 108 ASN A N 1
ATOM 888 C CA . ASN A 1 108 ? -7.485 -1.215 20.144 1.00 96.38 108 ASN A CA 1
ATOM 889 C C . ASN A 1 108 ? -8.628 -0.387 20.751 1.00 96.38 108 ASN A C 1
ATOM 891 O O . ASN A 1 108 ? -9.185 -0.770 21.782 1.00 96.38 108 ASN A O 1
ATOM 895 N N . LEU A 1 109 ? -9.021 0.710 20.097 1.00 94.56 109 LEU A N 1
ATOM 896 C CA . LEU A 1 109 ? -10.126 1.559 20.547 1.00 94.56 109 LEU A CA 1
ATOM 897 C C . LEU A 1 109 ? -11.470 0.825 20.509 1.00 94.56 109 LEU A C 1
ATOM 899 O O . LEU A 1 109 ? -12.250 0.947 21.454 1.00 94.56 109 LEU A O 1
ATOM 903 N N . GLN A 1 110 ? -11.719 0.005 19.485 1.00 95.62 110 GLN A N 1
ATOM 904 C CA . GLN A 1 110 ? -12.924 -0.823 19.413 1.00 95.62 110 GLN A CA 1
ATOM 905 C C . GLN A 1 110 ? -12.991 -1.806 20.588 1.00 95.62 110 GLN A C 1
ATOM 907 O O . GLN A 1 110 ? -14.041 -1.950 21.217 1.00 95.62 110 GLN A O 1
ATOM 912 N N . LYS A 1 111 ? -11.867 -2.440 20.953 1.00 96.06 111 LYS A N 1
ATOM 913 C CA . LYS A 1 111 ? -11.801 -3.332 22.123 1.00 96.06 111 LYS A CA 1
ATOM 914 C C . LYS A 1 111 ? -12.141 -2.589 23.420 1.00 96.06 111 LYS A C 1
ATOM 916 O O . LYS A 1 111 ? -12.904 -3.106 24.237 1.00 96.06 111 LYS A O 1
ATOM 921 N N . VAL A 1 112 ? -11.615 -1.375 23.596 1.00 95.25 112 VAL A N 1
ATOM 922 C CA . VAL A 1 112 ? -11.933 -0.519 24.751 1.00 95.25 112 VAL A CA 1
ATOM 923 C C . VAL A 1 112 ? -13.415 -0.135 24.762 1.00 95.25 112 VAL A C 1
ATOM 925 O O . VAL A 1 112 ? -14.061 -0.250 25.805 1.00 95.25 112 VAL A O 1
ATOM 928 N N . CYS A 1 113 ? -13.975 0.259 23.614 1.00 94.56 113 CYS A N 1
ATOM 929 C CA . CYS A 1 113 ? -15.394 0.586 23.473 1.00 94.56 113 CYS A CA 1
ATOM 930 C C . CYS A 1 113 ? -16.282 -0.586 23.911 1.00 94.56 113 CYS A C 1
ATOM 932 O O . CYS A 1 113 ? -17.152 -0.420 24.767 1.00 94.56 113 CYS A O 1
ATOM 934 N N . ASN A 1 114 ? -15.998 -1.790 23.407 1.00 94.31 114 ASN A N 1
ATOM 935 C CA . ASN A 1 114 ? -16.749 -3.004 23.731 1.00 94.31 114 ASN A CA 1
ATOM 936 C C . ASN A 1 114 ? -16.709 -3.313 25.235 1.00 94.31 114 ASN A C 1
ATOM 938 O O . ASN A 1 114 ? -17.735 -3.646 25.827 1.00 94.31 114 ASN A O 1
ATOM 942 N N . GLY A 1 115 ? -15.546 -3.139 25.875 1.00 94.62 115 GLY A N 1
ATOM 943 C CA . GLY A 1 115 ? -15.412 -3.278 27.327 1.00 94.62 115 GLY A CA 1
ATOM 944 C C . GLY A 1 115 ? -16.265 -2.270 28.104 1.00 94.62 115 GLY A C 1
ATOM 945 O O . GLY A 1 115 ? -16.916 -2.635 29.084 1.00 94.62 115 GLY A O 1
ATOM 946 N N . MET A 1 116 ? -16.326 -1.015 27.644 1.00 93.12 116 MET A N 1
ATOM 947 C CA . MET A 1 116 ? -17.186 0.005 28.254 1.00 93.12 116 MET A CA 1
ATOM 948 C C . MET A 1 116 ? -18.673 -0.312 28.080 1.00 93.12 116 MET A C 1
ATOM 950 O O . MET A 1 116 ? -19.431 -0.174 29.037 1.00 93.12 116 MET A O 1
ATOM 954 N N . VAL A 1 117 ? -19.090 -0.765 26.894 1.00 93.69 117 VAL A N 1
ATOM 955 C CA . VAL A 1 117 ? -20.479 -1.181 26.633 1.00 93.69 117 VAL A CA 1
ATOM 956 C C . VAL A 1 117 ? -20.880 -2.326 27.564 1.00 93.69 117 VAL A C 1
ATOM 958 O O . VAL A 1 117 ? -21.930 -2.256 28.200 1.00 93.69 117 VAL A O 1
ATOM 961 N N . ALA A 1 118 ? -20.027 -3.344 27.708 1.00 94.81 118 ALA A N 1
ATOM 962 C CA . ALA A 1 118 ? -20.286 -4.478 28.592 1.00 94.81 118 ALA A CA 1
ATOM 963 C C . ALA A 1 118 ? -20.392 -4.059 30.070 1.00 94.81 118 ALA A C 1
ATOM 965 O O . ALA A 1 118 ? -21.293 -4.507 30.782 1.00 94.81 118 ALA A O 1
ATOM 966 N N . ALA A 1 119 ? -19.509 -3.168 30.535 1.00 93.75 119 ALA A N 1
ATOM 967 C CA . ALA A 1 119 ? -19.561 -2.642 31.898 1.00 93.75 119 ALA A CA 1
ATOM 968 C C . ALA A 1 119 ? -20.844 -1.833 32.154 1.00 93.75 119 ALA A C 1
ATOM 970 O O . ALA A 1 119 ? -21.497 -2.011 33.183 1.00 93.75 119 ALA A O 1
ATOM 971 N N . GLU A 1 120 ? -21.236 -0.977 31.208 1.00 93.31 120 GLU A N 1
ATOM 972 C CA . GLU A 1 120 ? -22.470 -0.192 31.294 1.00 93.31 120 GLU A CA 1
ATOM 973 C C . GLU A 1 120 ? -23.722 -1.084 31.290 1.00 93.31 120 GLU A C 1
ATOM 975 O O . GLU A 1 120 ? -24.656 -0.811 32.045 1.00 93.31 120 GLU A O 1
ATOM 980 N N . LEU A 1 121 ? -23.734 -2.162 30.497 1.00 93.69 121 LEU A N 1
ATOM 981 C CA . LEU A 1 121 ? -24.821 -3.145 30.483 1.00 93.69 121 LEU A CA 1
ATOM 982 C C . LEU A 1 121 ? -24.927 -3.881 31.823 1.00 93.69 121 LEU A C 1
ATOM 984 O O . LEU A 1 121 ? -26.014 -3.997 32.378 1.00 93.69 121 LEU A O 1
ATOM 988 N N . LYS A 1 122 ? -23.798 -4.307 32.401 1.00 95.06 122 LYS A N 1
ATOM 989 C CA . LYS A 1 122 ? -23.778 -4.972 33.713 1.00 95.06 122 LYS A CA 1
ATOM 990 C C . LYS A 1 122 ? -24.344 -4.079 34.823 1.00 95.06 122 LYS A C 1
ATOM 992 O O . LYS A 1 122 ? -25.091 -4.556 35.674 1.00 95.06 122 LYS A O 1
ATOM 997 N N . ILE A 1 123 ? -23.996 -2.790 34.815 1.00 94.00 123 ILE A N 1
ATOM 998 C CA . ILE A 1 123 ? -24.522 -1.810 35.778 1.00 94.00 123 ILE A CA 1
ATOM 999 C C . ILE A 1 123 ? -26.030 -1.610 35.578 1.00 94.00 123 ILE A C 1
ATOM 1001 O O . ILE A 1 123 ? -26.766 -1.572 36.562 1.00 94.00 123 ILE A O 1
ATOM 1005 N N . ALA A 1 124 ? -26.489 -1.506 34.327 1.00 92.56 124 ALA A N 1
ATOM 1006 C CA . ALA A 1 124 ? -27.907 -1.356 34.010 1.00 92.56 124 ALA A CA 1
ATOM 1007 C C . ALA A 1 124 ? -28.728 -2.567 34.479 1.00 92.56 124 ALA A C 1
ATOM 1009 O O . ALA A 1 124 ? -29.693 -2.381 35.212 1.00 92.56 124 ALA A O 1
ATOM 1010 N N . ASN A 1 125 ? -28.282 -3.787 34.166 1.00 94.38 125 ASN A N 1
ATOM 1011 C CA . ASN A 1 125 ? -28.966 -5.018 34.570 1.00 94.38 125 ASN A CA 1
ATOM 1012 C C . ASN A 1 125 ? -29.051 -5.148 36.097 1.00 94.38 125 ASN A C 1
ATOM 1014 O O . ASN A 1 125 ? -30.097 -5.496 36.634 1.00 94.38 125 ASN A O 1
ATOM 1018 N N . LYS A 1 126 ? -27.966 -4.822 36.820 1.00 94.75 126 LYS A N 1
ATOM 1019 C CA . LYS A 1 126 ? -27.975 -4.843 38.292 1.00 94.75 126 LYS A CA 1
ATOM 1020 C C . LYS A 1 126 ? -28.987 -3.847 38.863 1.00 94.75 126 LYS A C 1
ATOM 1022 O O . LYS A 1 126 ? -29.645 -4.145 39.853 1.00 94.75 126 LYS A O 1
ATOM 1027 N N . ARG A 1 127 ? -29.099 -2.662 38.260 1.00 93.69 127 ARG A N 1
ATOM 1028 C CA . ARG A 1 127 ? -30.069 -1.647 38.680 1.00 93.69 127 ARG A CA 1
ATOM 1029 C C . ARG A 1 127 ? -31.506 -2.093 38.408 1.00 93.69 127 ARG A C 1
ATOM 1031 O O . ARG A 1 127 ? -32.343 -1.955 39.289 1.00 93.69 127 ARG A O 1
ATOM 1038 N N . GLU A 1 128 ? -31.771 -2.649 37.231 1.00 93.56 128 GLU A N 1
ATOM 1039 C CA . GLU A 1 128 ? -33.094 -3.160 36.855 1.00 93.56 128 GLU A CA 1
ATOM 1040 C C . GLU A 1 128 ? -33.553 -4.296 37.777 1.00 93.56 128 GLU A C 1
ATOM 1042 O O . GLU A 1 128 ? -34.695 -4.288 38.233 1.00 93.56 128 GLU A O 1
ATOM 1047 N N . GLN A 1 129 ? -32.646 -5.217 38.122 1.00 93.31 129 GLN A N 1
ATOM 1048 C CA . GLN A 1 129 ? -32.918 -6.285 39.083 1.00 93.31 129 GLN A CA 1
ATOM 1049 C C . GLN A 1 129 ? -33.315 -5.720 40.454 1.00 93.31 129 GLN A C 1
ATOM 1051 O O . GLN A 1 129 ? -34.364 -6.080 40.976 1.00 93.31 129 GLN A O 1
ATOM 1056 N N . LEU A 1 130 ? -32.533 -4.778 40.998 1.00 94.81 130 LEU A N 1
ATOM 1057 C CA . LEU A 1 130 ? -32.838 -4.140 42.285 1.00 94.81 130 LEU A CA 1
ATOM 1058 C C . LEU A 1 130 ? -34.197 -3.425 42.275 1.00 94.81 130 LEU A C 1
ATOM 1060 O O . LEU A 1 130 ? -34.958 -3.529 43.232 1.00 94.81 130 LEU A O 1
ATOM 1064 N N . GLU A 1 131 ? -34.518 -2.709 41.195 1.00 93.81 131 GLU A N 1
ATOM 1065 C CA . GLU A 1 131 ? -35.807 -2.025 41.048 1.00 93.81 131 GLU A CA 1
ATOM 1066 C C . GLU A 1 131 ? -36.980 -3.015 40.904 1.00 93.81 131 GLU A C 1
ATOM 1068 O O . GLU A 1 131 ? -38.088 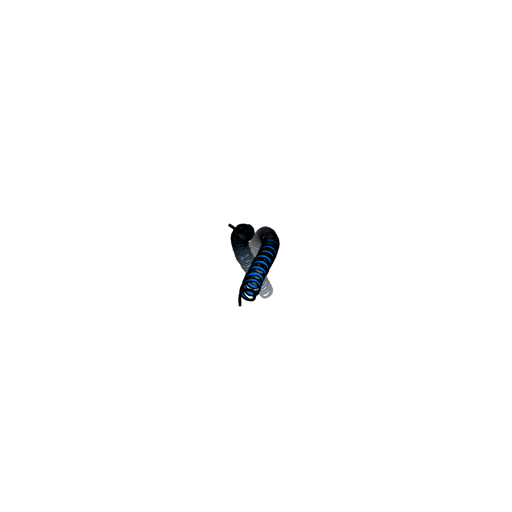-2.727 41.359 1.00 93.81 131 GLU A O 1
ATOM 1073 N N . SER A 1 132 ? -36.760 -4.175 40.278 1.00 92.69 132 SER A N 1
ATOM 1074 C CA . SER A 1 132 ? -37.760 -5.242 40.168 1.00 92.69 132 SER A CA 1
ATOM 1075 C C . SER A 1 132 ? -38.025 -5.914 41.514 1.00 92.69 132 SER A C 1
ATOM 1077 O O . SER A 1 132 ? -39.187 -6.064 41.894 1.00 92.69 132 SER A O 1
ATOM 1079 N N . ASP A 1 133 ? -36.967 -6.263 42.245 1.00 93.56 133 ASP A N 1
ATOM 1080 C CA . ASP A 1 133 ? -37.058 -6.913 43.555 1.00 93.56 133 ASP A CA 1
ATOM 1081 C C . ASP A 1 133 ? -37.770 -6.006 44.570 1.00 93.56 133 ASP A C 1
ATOM 1083 O O . ASP A 1 133 ? -38.653 -6.450 45.302 1.00 93.56 133 ASP A O 1
ATOM 1087 N N . ASP A 1 134 ? -37.460 -4.708 44.562 1.00 92.94 134 ASP A N 1
ATOM 1088 C CA . ASP A 1 134 ? -38.103 -3.716 45.427 1.00 92.94 134 ASP A CA 1
ATOM 1089 C C . ASP A 1 134 ? -39.594 -3.507 45.088 1.00 92.94 134 ASP A C 1
ATOM 1091 O O . ASP A 1 134 ? -40.437 -3.388 45.981 1.00 92.94 134 ASP A O 1
ATOM 1095 N N . ARG A 1 135 ? -39.968 -3.524 43.800 1.00 92.31 135 ARG A N 1
ATOM 1096 C CA . ARG A 1 135 ? -41.387 -3.523 43.399 1.00 92.31 135 ARG A CA 1
ATOM 1097 C C . ARG A 1 135 ? -42.103 -4.792 43.858 1.00 92.31 135 ARG A C 1
ATOM 1099 O O . ARG A 1 135 ? -43.204 -4.690 44.395 1.00 92.31 135 ARG A O 1
ATOM 1106 N N . ALA A 1 136 ? -41.486 -5.959 43.680 1.00 92.12 136 ALA A N 1
ATOM 1107 C CA . ALA A 1 136 ? -42.054 -7.235 44.106 1.00 92.12 136 ALA A CA 1
ATOM 1108 C C . ALA A 1 136 ? -42.250 -7.288 45.632 1.00 92.12 136 ALA A C 1
ATOM 1110 O O . ALA A 1 136 ? -43.318 -7.686 46.099 1.00 92.12 136 ALA A O 1
ATOM 1111 N N . ALA A 1 137 ? -41.273 -6.809 46.408 1.00 90.81 137 ALA A N 1
ATOM 1112 C CA . ALA A 1 137 ? -41.363 -6.721 47.864 1.00 90.81 137 ALA A CA 1
ATOM 1113 C C . ALA A 1 137 ? -42.504 -5.797 48.324 1.00 90.81 137 ALA A C 1
ATOM 1115 O O . ALA A 1 137 ? -43.272 -6.157 49.219 1.00 90.81 137 ALA A O 1
ATOM 1116 N N . ARG A 1 138 ? -42.667 -4.632 47.679 1.00 89.31 138 ARG A N 1
ATOM 1117 C CA . ARG A 1 138 ? -43.764 -3.695 47.976 1.00 89.31 138 ARG A CA 1
ATOM 1118 C C . ARG A 1 138 ? -45.141 -4.269 47.643 1.00 89.31 138 ARG A C 1
ATOM 1120 O O . ARG A 1 138 ? -46.066 -4.106 48.435 1.00 89.31 138 ARG A O 1
ATOM 1127 N N . MET A 1 139 ? -45.280 -4.971 46.517 1.00 88.44 139 MET A N 1
ATOM 1128 C CA . MET A 1 139 ? -46.531 -5.657 46.163 1.00 88.44 139 MET A CA 1
ATOM 1129 C C . MET A 1 139 ? -46.866 -6.774 47.155 1.00 88.44 139 MET A C 1
ATOM 1131 O O . MET A 1 139 ? -48.012 -6.889 47.582 1.00 88.44 139 MET A O 1
ATOM 1135 N N . ALA A 1 140 ? -45.868 -7.561 47.569 1.00 87.19 140 ALA A N 1
ATOM 1136 C CA . ALA A 1 140 ? -46.062 -8.588 48.584 1.00 87.19 140 ALA A CA 1
ATOM 1137 C C . ALA A 1 140 ? -46.563 -7.973 49.902 1.00 87.19 140 ALA A C 1
ATOM 1139 O O . ALA A 1 140 ? -47.578 -8.420 50.431 1.00 87.19 140 ALA A O 1
ATOM 1140 N N . GLN A 1 141 ? -45.931 -6.899 50.394 1.00 81.75 141 GLN A N 1
ATOM 1141 C CA . GLN A 1 141 ? -46.383 -6.203 51.607 1.00 81.75 141 GLN A CA 1
ATOM 1142 C C . GLN A 1 141 ? -47.822 -5.673 51.508 1.00 81.75 141 GLN A C 1
ATOM 1144 O O . GLN A 1 141 ? -48.568 -5.783 52.480 1.00 81.75 141 GLN A O 1
ATOM 1149 N N . GLN A 1 142 ? -48.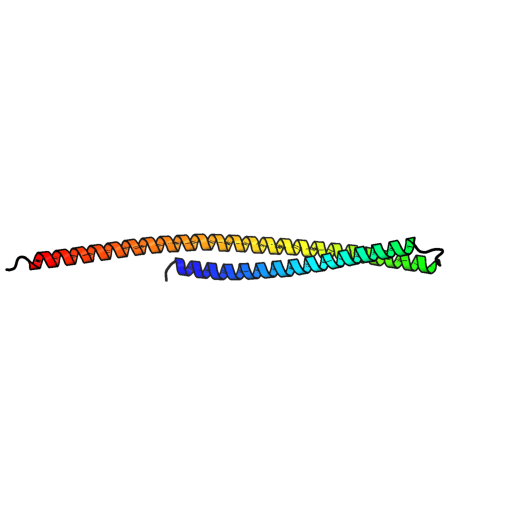237 -5.134 50.357 1.00 78.19 142 GLN A N 1
ATOM 1150 C CA . GLN A 1 142 ? -49.617 -4.672 50.162 1.00 78.19 142 GLN A CA 1
ATOM 1151 C C . GLN A 1 142 ? -50.632 -5.822 50.188 1.00 78.19 142 GLN A C 1
ATOM 1153 O O . GLN A 1 142 ? -51.666 -5.695 50.840 1.00 78.19 142 GLN A O 1
ATOM 1158 N N . ASN A 1 143 ? -50.326 -6.961 49.558 1.00 74.06 143 ASN A N 1
ATOM 1159 C CA . ASN A 1 143 ? -51.209 -8.131 49.591 1.00 74.06 143 ASN A CA 1
ATOM 1160 C C . ASN A 1 143 ? -51.351 -8.724 51.002 1.00 74.06 143 ASN A C 1
ATOM 1162 O O . ASN A 1 143 ? -52.450 -9.106 51.391 1.00 74.06 143 ASN A O 1
ATOM 1166 N N . PHE A 1 144 ? -50.273 -8.763 51.794 1.00 63.88 144 PHE A N 1
ATOM 1167 C CA . PHE A 1 144 ? -50.337 -9.248 53.179 1.00 63.88 144 PHE A CA 1
ATOM 1168 C C . PHE A 1 144 ? -51.063 -8.280 54.132 1.00 63.88 144 PHE A C 1
ATOM 1170 O O . PHE A 1 144 ? -51.646 -8.724 55.116 1.00 63.88 144 PHE A O 1
ATOM 1177 N N . GLY A 1 145 ? -51.069 -6.974 53.847 1.00 59.75 145 GLY A N 1
ATOM 1178 C CA . GLY A 1 145 ? -51.819 -5.982 54.628 1.00 59.75 145 GLY A CA 1
ATOM 1179 C C . GLY A 1 145 ? -53.333 -5.988 54.373 1.00 59.75 145 GLY A C 1
ATOM 1180 O O . GLY A 1 145 ? -54.093 -5.604 55.256 1.00 59.75 145 GLY A O 1
ATOM 1181 N N . GLY A 1 146 ? -53.777 -6.440 53.194 1.00 57.19 146 GLY A N 1
ATOM 1182 C CA . GLY A 1 146 ? -55.199 -6.516 52.826 1.00 57.19 146 GLY A CA 1
ATOM 1183 C C . GLY A 1 146 ? -55.944 -7.745 53.361 1.00 57.19 146 GLY A C 1
ATOM 1184 O O . GLY A 1 146 ? -57.165 -7.729 53.404 1.00 57.19 146 GLY A O 1
ATOM 1185 N N . MET A 1 147 ? -55.233 -8.790 53.797 1.00 55.41 147 MET A N 1
ATOM 1186 C CA . MET A 1 147 ? -55.817 -10.051 54.291 1.00 55.41 147 MET A CA 1
ATOM 1187 C C . MET A 1 147 ? -56.104 -10.079 55.804 1.00 55.41 147 MET A C 1
ATOM 1189 O O . MET A 1 147 ? -56.613 -11.078 56.295 1.00 55.41 147 MET A O 1
ATOM 1193 N N . ASN A 1 148 ? -55.795 -9.005 56.540 1.00 53.44 148 ASN A N 1
ATOM 1194 C CA . ASN A 1 148 ? -56.013 -8.908 57.994 1.00 53.44 148 ASN A CA 1
ATOM 1195 C C . ASN A 1 148 ? -57.187 -7.985 58.390 1.00 53.44 148 ASN A C 1
ATOM 1197 O O . ASN A 1 148 ? -57.299 -7.624 59.559 1.00 53.44 148 ASN A O 1
ATOM 1201 N N . ASN A 1 149 ? -58.042 -7.592 57.440 1.00 52.97 149 ASN A N 1
ATOM 1202 C CA . ASN A 1 149 ? -59.251 -6.798 57.685 1.00 52.97 149 ASN A CA 1
ATOM 1203 C C . ASN A 1 149 ? -60.480 -7.493 57.068 1.00 52.97 149 ASN A C 1
ATOM 1205 O O . ASN A 1 149 ? -61.058 -6.957 56.130 1.00 52.97 149 ASN A O 1
ATOM 1209 N N . ASP A 1 150 ? -60.843 -8.671 57.575 1.00 45.84 150 ASP A N 1
ATOM 1210 C CA . ASP A 1 150 ? -62.179 -9.281 57.451 1.00 45.84 150 ASP A CA 1
ATOM 1211 C C . ASP A 1 150 ? -62.479 -10.093 58.722 1.00 45.84 150 ASP A C 1
ATOM 1213 O O . ASP A 1 150 ? -61.554 -10.793 59.205 1.00 45.84 150 ASP A O 1
#